Protein AF-A0A9D1NDA5-F1 (afdb_monomer)

pLDDT: mean 78.85, std 15.5, range [40.5, 95.31]

Organism: NCBI:txid2840952

Solvent-accessible surface area (backbone atoms only — not comparable to full-atom values): 7494 Å² total; per-residue (Å²): 134,62,66,68,59,55,52,48,49,51,50,53,51,50,52,51,49,30,60,55,50,49,39,52,45,33,48,54,40,32,55,51,40,53,52,45,44,54,45,43,52,52,46,44,75,71,37,87,81,55,45,66,64,45,50,50,45,42,51,46,43,52,51,46,35,53,55,30,30,60,73,59,70,49,87,71,74,83,82,76,73,88,60,84,76,80,72,79,75,66,57,65,59,53,46,55,57,50,48,54,54,42,50,54,35,47,50,51,34,39,76,53,70,45,92,41,66,70,52,50,55,49,48,50,53,43,48,57,54,56,79,77,108

Foldseek 3Di:
DDPVVVVVVVVVVLLVVLLVLLQVLLVVLLVLLVVLLLLLVVVCVVDVPCNVLSVVLNVLSVVLNVVSCVSNVHPDDPPPPPPNPPDPDDSLVSNVVSLVVSVVSLVVNVVSVDPCPVVVVSSVVSVVSSVVD

Radius of gyration: 18.1 Å; Cα contacts (8 Å, |Δi|>4): 97; chains: 1; bounding box: 49×26×59 Å

Nearest PDB structures (foldseek):
  7uwa-assembly1_o  TM=4.077E-01  e=2.259E+00  Citrus x limon
  9cpc-assembly1_3Q  TM=2.779E-01  e=1.476E+00  Sus scrofa
  4tx5-assembly1_B  TM=3.627E-01  e=6.902E+00  Homo sapiens
  4t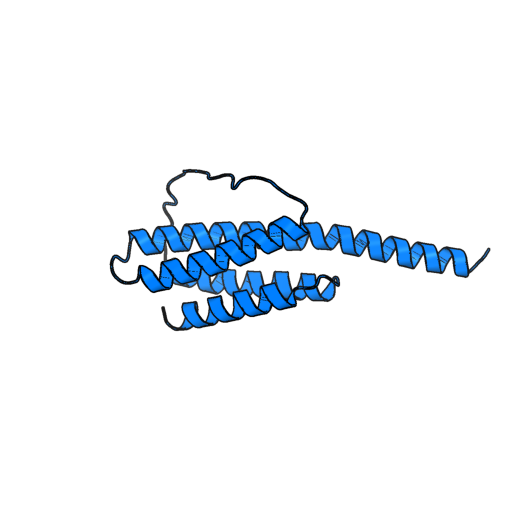x5-assembly1_A  TM=3.349E-01  e=8.096E+00  Homo sapiens

Sequence (133 aa):
MDGDYMERMAREYRATLGAAANSSAARDAAYLVERQIEWIDAARMRQGQATRTLSYLKALKNKTLAALRALIGEQSVPDFKAGGCRVQGNLYRKLVESQIELFVLLDRMGAEGTDVAELLDTETRALGILGVL

Mean predicted aligned error: 9.97 Å

Structure (mmCIF, N/CA/C/O backbone):
data_AF-A0A9D1NDA5-F1
#
_entry.id   AF-A0A9D1NDA5-F1
#
loop_
_atom_site.group_PDB
_atom_site.id
_atom_site.type_symbol
_atom_site.label_atom_id
_atom_site.label_alt_id
_atom_site.label_comp_id
_atom_site.label_asym_id
_atom_site.label_entity_id
_atom_site.label_seq_id
_atom_site.pdbx_PDB_ins_code
_atom_site.Cartn_x
_atom_site.Cartn_y
_atom_site.Cartn_z
_atom_site.occupancy
_atom_site.B_iso_or_equiv
_atom_site.auth_seq_id
_atom_site.auth_comp_id
_atom_site.auth_asym_id
_atom_site.auth_atom_id
_atom_site.pdbx_PDB_model_num
ATOM 1 N N . MET A 1 1 ? -27.449 -2.424 40.027 1.00 52.62 1 MET A N 1
ATOM 2 C CA . MET A 1 1 ? -26.148 -2.494 39.326 1.00 52.62 1 MET A CA 1
ATOM 3 C C . MET A 1 1 ? -26.499 -2.680 37.869 1.00 52.62 1 MET A C 1
ATOM 5 O O . MET A 1 1 ? -26.842 -3.784 37.467 1.00 52.62 1 MET A O 1
ATOM 9 N N . ASP A 1 2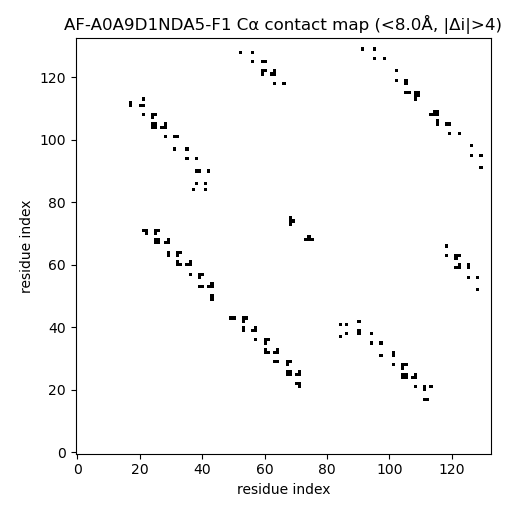 ? -26.592 -1.561 37.162 1.00 55.09 2 ASP A N 1
ATOM 10 C CA . ASP A 1 2 ? -27.331 -1.441 35.908 1.00 55.09 2 ASP A CA 1
ATOM 11 C C . ASP A 1 2 ? -26.568 -2.084 34.750 1.00 55.09 2 ASP A C 1
ATOM 13 O O . ASP A 1 2 ? -25.468 -1.653 34.401 1.00 55.09 2 ASP A O 1
ATOM 17 N N . GLY A 1 3 ? -27.161 -3.121 34.150 1.00 62.81 3 GLY A N 1
ATOM 18 C CA . GLY A 1 3 ? -26.617 -3.801 32.968 1.00 62.81 3 GLY A CA 1
ATOM 19 C C . GLY A 1 3 ? -26.357 -2.846 31.797 1.00 62.81 3 GLY A C 1
ATOM 20 O O . GLY A 1 3 ? -25.386 -3.033 31.067 1.00 62.81 3 GLY A O 1
ATOM 21 N N . ASP A 1 4 ? -27.130 -1.760 31.705 1.00 71.81 4 ASP A N 1
ATOM 22 C CA . ASP A 1 4 ? -26.952 -0.686 30.720 1.00 71.81 4 ASP A CA 1
ATOM 23 C C . ASP A 1 4 ? -25.611 0.046 30.857 1.00 71.81 4 ASP A C 1
ATOM 25 O O . ASP A 1 4 ? -25.006 0.442 29.858 1.00 71.81 4 ASP A O 1
ATOM 29 N N . TYR A 1 5 ? -25.100 0.204 32.081 1.00 73.00 5 TYR A N 1
ATOM 30 C CA . TYR A 1 5 ? -23.818 0.870 32.306 1.00 73.00 5 TYR A CA 1
ATOM 31 C C . TYR A 1 5 ? -22.646 -0.012 31.852 1.00 73.00 5 TYR A C 1
ATOM 33 O O . TYR A 1 5 ? -21.707 0.466 31.215 1.00 73.00 5 TYR A O 1
ATOM 41 N N . MET A 1 6 ? -22.732 -1.320 32.116 1.00 72.81 6 MET A N 1
ATOM 42 C CA . MET A 1 6 ? -21.740 -2.310 31.678 1.00 72.81 6 MET A CA 1
ATOM 43 C C . MET A 1 6 ? -21.736 -2.491 30.156 1.00 72.81 6 MET A C 1
ATOM 45 O O . MET A 1 6 ? -20.665 -2.559 29.555 1.00 72.81 6 MET A 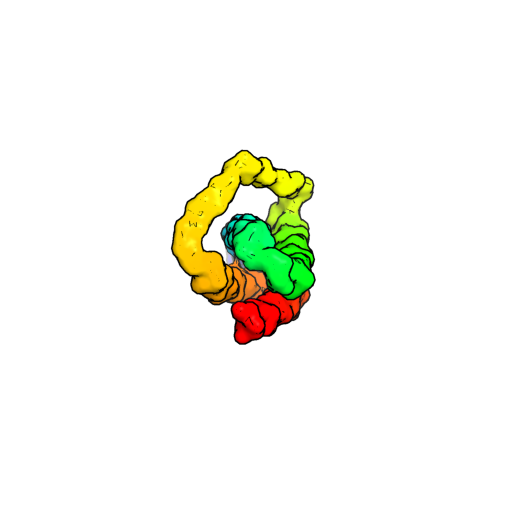O 1
ATOM 49 N N . GLU A 1 7 ? -22.903 -2.517 29.507 1.00 75.44 7 GLU A N 1
ATOM 50 C CA . GLU A 1 7 ? -22.983 -2.595 28.044 1.00 75.44 7 GLU A CA 1
ATOM 51 C C . GLU A 1 7 ? -22.414 -1.359 27.349 1.00 75.44 7 GLU A C 1
ATOM 53 O O . GLU A 1 7 ? -21.738 -1.473 26.320 1.00 75.44 7 GLU A O 1
ATOM 58 N N . ARG A 1 8 ? -22.682 -0.174 27.903 1.00 78.44 8 ARG A N 1
ATOM 59 C CA . ARG A 1 8 ? -22.168 1.083 27.366 1.00 78.44 8 ARG A CA 1
ATOM 60 C C . ARG A 1 8 ? -20.652 1.177 27.527 1.00 78.44 8 ARG A C 1
ATOM 62 O O . ARG A 1 8 ? -19.967 1.452 26.546 1.00 78.44 8 ARG A O 1
ATOM 69 N N . MET A 1 9 ? -20.129 0.830 28.703 1.00 73.81 9 MET A N 1
ATOM 70 C CA . MET A 1 9 ? -18.688 0.702 28.947 1.00 73.81 9 MET A CA 1
ATOM 71 C C . MET A 1 9 ? -18.033 -0.314 28.008 1.00 73.81 9 MET A C 1
ATOM 73 O O . MET A 1 9 ? -16.981 -0.037 27.444 1.00 73.81 9 MET A O 1
ATOM 77 N N . ALA A 1 10 ? -18.656 -1.474 27.779 1.00 72.06 10 ALA A N 1
ATOM 78 C CA . ALA A 1 10 ? -18.125 -2.482 26.865 1.00 72.06 10 ALA A CA 1
ATOM 79 C C . ALA A 1 10 ? -18.104 -1.998 25.405 1.00 72.06 10 ALA A C 1
ATOM 81 O O . ALA A 1 10 ? -17.166 -2.311 24.671 1.00 72.06 10 ALA A O 1
ATOM 82 N N . ARG A 1 11 ? -19.109 -1.225 24.972 1.00 71.81 11 ARG A N 1
ATOM 83 C CA . ARG A 1 11 ? -19.131 -0.591 23.643 1.00 71.81 11 ARG A CA 1
ATOM 84 C C . ARG A 1 11 ? -18.058 0.480 23.502 1.00 71.81 11 ARG A C 1
ATOM 86 O O . ARG A 1 11 ? -17.311 0.445 22.530 1.00 71.81 11 ARG A O 1
ATOM 93 N N . GLU A 1 12 ? -17.961 1.388 24.468 1.00 74.50 12 GLU A N 1
ATOM 94 C CA . GLU A 1 12 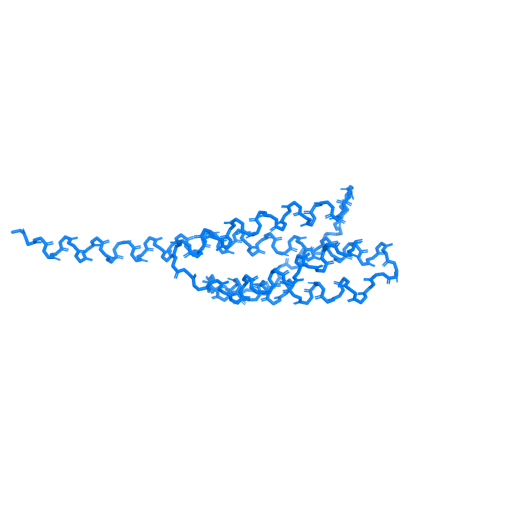? -16.956 2.455 24.474 1.00 74.50 12 GLU A CA 1
ATOM 95 C C . GLU A 1 12 ? -15.541 1.858 24.506 1.00 74.50 12 GLU A C 1
ATOM 97 O O . GLU A 1 12 ? -14.704 2.225 23.683 1.00 74.50 12 GLU A O 1
ATOM 102 N N . TYR A 1 13 ? -15.309 0.839 25.338 1.00 67.31 13 TYR A N 1
ATOM 103 C CA . TYR A 1 13 ? -14.043 0.109 25.423 1.00 67.31 13 TYR A CA 1
ATOM 104 C C . TYR A 1 13 ? -13.686 -0.626 24.124 1.00 67.31 13 TYR A C 1
ATOM 106 O O . TYR A 1 13 ? -12.549 -0.538 23.665 1.00 67.31 13 TYR A O 1
ATOM 114 N N . ARG A 1 14 ? -14.646 -1.299 23.471 1.00 65.12 14 ARG A N 1
ATOM 115 C CA . ARG A 1 14 ? -14.432 -1.915 22.145 1.00 65.12 14 ARG A CA 1
ATOM 116 C C . ARG A 1 14 ? -14.129 -0.875 21.070 1.00 65.12 14 ARG A C 1
ATOM 118 O O . ARG A 1 14 ? -13.265 -1.123 20.239 1.00 65.12 14 ARG A O 1
ATOM 125 N N . ALA A 1 15 ? -14.788 0.281 21.103 1.00 64.81 15 ALA A N 1
ATOM 126 C CA . ALA A 1 15 ? -14.503 1.377 20.181 1.00 64.81 15 ALA A CA 1
ATOM 127 C C . ALA A 1 15 ? -13.098 1.960 20.411 1.00 64.81 15 ALA A C 1
ATOM 129 O O . ALA A 1 15 ? -12.386 2.247 19.450 1.00 64.81 15 ALA A O 1
ATOM 130 N N . THR A 1 16 ? -12.660 2.068 21.672 1.00 62.28 16 THR A N 1
ATOM 131 C CA . THR A 1 16 ? -11.304 2.542 21.997 1.00 62.28 16 THR A CA 1
ATOM 132 C C . THR A 1 16 ? -10.238 1.518 21.612 1.00 62.28 16 THR A C 1
ATOM 134 O O . THR A 1 16 ? -9.205 1.889 21.063 1.00 62.28 16 THR A O 1
ATOM 137 N N . LEU A 1 17 ? -10.491 0.228 21.856 1.00 56.53 17 LEU A N 1
ATOM 138 C CA . LEU A 1 17 ? -9.612 -0.864 21.431 1.00 56.53 17 LEU A CA 1
ATOM 139 C C . LEU A 1 17 ? -9.521 -0.969 19.908 1.00 56.53 17 LEU A C 1
ATOM 141 O O . LEU A 1 17 ? -8.422 -1.152 19.398 1.00 56.53 17 LEU A O 1
ATOM 145 N N . GLY A 1 18 ? -10.639 -0.807 19.194 1.00 55.19 18 GLY A N 1
ATOM 146 C CA . GLY A 1 18 ? -10.662 -0.735 17.733 1.00 55.19 18 GLY A CA 1
ATOM 147 C C . GLY A 1 18 ? -9.806 0.423 17.228 1.00 55.19 18 GLY A C 1
ATOM 148 O O . GLY A 1 18 ? -8.888 0.209 16.450 1.00 55.19 18 GLY A O 1
ATOM 149 N N . ALA A 1 19 ? -9.996 1.632 17.766 1.00 56.59 19 ALA A N 1
ATOM 150 C CA . ALA A 1 19 ? -9.179 2.796 17.414 1.00 56.59 19 ALA A CA 1
ATOM 151 C C . ALA A 1 19 ? -7.679 2.623 17.741 1.00 56.59 19 ALA A C 1
ATOM 153 O O . ALA A 1 19 ? -6.824 3.091 16.989 1.00 56.59 19 ALA A O 1
ATOM 154 N N . ALA A 1 20 ? -7.340 1.932 18.834 1.00 50.75 20 ALA A N 1
ATOM 155 C CA . ALA A 1 20 ? -5.955 1.643 19.202 1.00 50.75 20 ALA A CA 1
ATOM 156 C C . ALA A 1 20 ? -5.309 0.570 18.300 1.00 50.75 20 ALA A C 1
ATOM 158 O O . ALA A 1 20 ? -4.156 0.744 17.893 1.00 50.75 20 ALA A O 1
ATOM 159 N N . ALA A 1 21 ? -6.043 -0.494 17.949 1.00 50.81 21 ALA A N 1
ATOM 160 C CA . ALA A 1 21 ? -5.605 -1.562 17.040 1.00 50.81 21 ALA A CA 1
ATOM 161 C C . ALA A 1 21 ? -5.425 -1.057 15.598 1.00 50.81 21 ALA A C 1
ATOM 163 O O . ALA A 1 21 ? -4.388 -1.318 14.978 1.00 50.81 21 ALA A O 1
ATOM 164 N N . ASN A 1 22 ? -6.337 -0.183 15.154 1.00 60.03 22 ASN A N 1
ATOM 165 C CA . ASN A 1 22 ? -6.267 0.512 13.869 1.00 60.03 22 ASN A CA 1
ATOM 166 C C . ASN A 1 22 ? -4.942 1.277 13.696 1.00 60.03 22 ASN A C 1
ATOM 168 O O . ASN A 1 22 ? -4.445 1.407 12.581 1.00 60.03 22 ASN A O 1
ATOM 172 N N . SER A 1 23 ? -4.319 1.737 14.791 1.00 66.06 23 SER A N 1
ATOM 173 C CA . SER A 1 23 ? -3.031 2.437 14.729 1.00 66.06 23 SER A CA 1
ATOM 174 C C . SER A 1 23 ? -1.830 1.513 14.505 1.00 66.06 23 SER A C 1
ATOM 176 O O . SER A 1 23 ? -0.862 1.945 13.884 1.00 66.06 23 SER A O 1
ATOM 178 N N . SER A 1 24 ? -1.842 0.263 14.990 1.00 79.75 24 SER A N 1
ATOM 179 C CA . SER A 1 24 ? -0.691 -0.637 14.812 1.00 79.75 24 SER A CA 1
ATOM 180 C C . SER A 1 24 ? -0.684 -1.257 13.421 1.00 79.75 24 SER A C 1
ATOM 182 O O . SER A 1 24 ? 0.336 -1.199 12.744 1.00 79.75 24 SER A O 1
ATOM 184 N N . ALA A 1 25 ? -1.831 -1.770 12.960 1.00 84.44 25 ALA A N 1
ATOM 185 C CA . ALA A 1 25 ? -1.937 -2.365 11.629 1.00 84.44 25 ALA A CA 1
ATOM 186 C C . ALA A 1 25 ? -1.685 -1.327 10.522 1.00 84.44 25 ALA A C 1
ATOM 188 O O . ALA A 1 25 ? -0.951 -1.609 9.575 1.00 84.44 25 ALA A O 1
ATOM 189 N N . ALA A 1 26 ? -2.204 -0.101 10.677 1.00 86.06 26 ALA A N 1
ATOM 190 C CA . ALA A 1 26 ? -1.934 0.981 9.733 1.00 86.06 26 ALA A CA 1
ATOM 191 C C . ALA A 1 26 ? -0.455 1.404 9.728 1.00 86.06 26 ALA A C 1
ATOM 193 O O . ALA A 1 26 ? 0.094 1.646 8.654 1.00 86.06 26 ALA A O 1
ATOM 194 N N . ARG A 1 27 ? 0.215 1.461 10.894 1.00 87.31 27 ARG A N 1
ATOM 195 C CA . ARG A 1 27 ? 1.662 1.751 10.981 1.00 87.31 27 ARG A CA 1
ATOM 196 C C . ARG A 1 27 ? 2.506 0.668 10.320 1.00 87.31 27 ARG A C 1
ATOM 198 O O . ARG A 1 27 ? 3.404 0.996 9.547 1.00 87.31 27 ARG A O 1
ATOM 205 N N . ASP A 1 28 ? 2.197 -0.600 10.576 1.00 89.75 28 ASP A N 1
ATOM 206 C CA . ASP A 1 28 ? 2.895 -1.729 9.956 1.00 89.75 28 ASP A CA 1
ATOM 207 C C . ASP A 1 28 ? 2.700 -1.719 8.432 1.00 89.75 28 ASP A C 1
ATOM 209 O O . ASP A 1 28 ? 3.661 -1.884 7.675 1.00 89.75 28 ASP A O 1
ATOM 213 N N . ALA A 1 29 ? 1.479 -1.432 7.967 1.00 91.88 29 ALA A N 1
ATOM 214 C CA . ALA A 1 29 ? 1.179 -1.275 6.547 1.00 91.88 29 ALA A CA 1
ATOM 215 C C . ALA A 1 29 ? 1.943 -0.090 5.935 1.00 91.88 29 ALA A C 1
ATOM 217 O O . ALA A 1 29 ? 2.502 -0.218 4.846 1.00 91.88 29 ALA A O 1
ATOM 218 N N . ALA A 1 30 ? 2.022 1.049 6.633 1.00 91.06 30 ALA A N 1
ATOM 219 C CA . ALA A 1 30 ? 2.751 2.226 6.165 1.00 91.06 30 ALA A CA 1
ATOM 220 C C . ALA A 1 30 ? 4.248 1.922 6.008 1.00 91.06 30 ALA A C 1
ATOM 222 O O . ALA A 1 30 ? 4.822 2.197 4.953 1.00 91.06 30 ALA A O 1
ATOM 223 N N . TYR A 1 31 ? 4.853 1.270 7.003 1.00 91.25 31 TYR A N 1
ATOM 224 C CA . TYR A 1 31 ? 6.248 0.829 6.952 1.00 91.25 31 TYR A CA 1
ATOM 225 C C . TYR A 1 31 ? 6.517 -0.130 5.783 1.00 91.25 31 TYR A C 1
ATOM 227 O O . TYR A 1 31 ? 7.531 -0.035 5.084 1.00 91.25 31 TYR A O 1
ATOM 235 N N . LEU A 1 32 ? 5.596 -1.063 5.540 1.00 93.38 32 LEU A N 1
ATOM 236 C CA . LEU A 1 32 ? 5.708 -2.010 4.438 1.00 93.38 32 LEU A CA 1
ATOM 237 C C . LEU A 1 32 ? 5.640 -1.305 3.076 1.00 93.38 32 LEU A C 1
ATOM 239 O O . LEU A 1 32 ? 6.439 -1.601 2.186 1.00 93.38 32 LEU A O 1
ATOM 243 N N . VAL A 1 33 ? 4.739 -0.332 2.923 1.00 94.06 33 VAL A N 1
ATOM 244 C CA . VAL A 1 33 ? 4.611 0.475 1.700 1.00 94.06 33 VAL A CA 1
ATOM 245 C C . VAL A 1 33 ? 5.855 1.339 1.465 1.00 94.06 33 VAL A C 1
ATOM 247 O O . VAL A 1 33 ? 6.318 1.437 0.327 1.00 94.06 33 VAL A O 1
ATOM 250 N N . GLU A 1 34 ? 6.456 1.909 2.511 1.00 92.19 34 GLU A N 1
ATOM 251 C CA . GLU A 1 34 ? 7.737 2.626 2.409 1.00 92.19 34 GLU A CA 1
ATOM 252 C C . GLU A 1 34 ? 8.844 1.727 1.847 1.00 92.19 34 GLU A C 1
ATOM 254 O O . GLU A 1 34 ? 9.517 2.095 0.881 1.00 92.19 34 GLU A O 1
ATOM 259 N N . ARG A 1 35 ? 8.971 0.499 2.364 1.00 91.38 35 ARG A N 1
ATOM 260 C CA . ARG A 1 35 ? 9.925 -0.487 1.831 1.00 91.38 35 ARG A CA 1
ATOM 261 C C . ARG A 1 35 ? 9.658 -0.839 0.372 1.00 91.38 35 ARG A C 1
ATOM 263 O O . ARG A 1 35 ? 10.596 -0.957 -0.418 1.00 91.38 35 ARG A O 1
ATOM 270 N N . GLN A 1 36 ? 8.393 -0.999 -0.010 1.00 92.75 36 GLN A N 1
ATOM 271 C CA . GLN A 1 36 ? 8.032 -1.252 -1.405 1.00 92.75 36 GLN A CA 1
ATOM 272 C C . GLN A 1 36 ? 8.460 -0.089 -2.311 1.00 92.75 36 GLN A C 1
ATOM 274 O O . GLN A 1 36 ? 8.986 -0.333 -3.397 1.00 92.75 36 GLN A O 1
ATOM 279 N N . ILE A 1 37 ? 8.305 1.163 -1.866 1.00 93.25 37 ILE A N 1
ATOM 280 C CA . ILE A 1 37 ? 8.769 2.350 -2.603 1.00 93.25 37 ILE A CA 1
ATOM 281 C C . ILE A 1 37 ? 10.289 2.313 -2.801 1.00 93.25 37 ILE A C 1
ATOM 283 O O . ILE A 1 37 ? 10.758 2.529 -3.922 1.00 93.25 37 ILE A O 1
ATOM 287 N N . GLU A 1 38 ? 11.056 1.977 -1.762 1.00 89.69 38 GLU A N 1
ATOM 288 C CA . GLU A 1 38 ? 12.515 1.832 -1.860 1.00 89.69 38 GLU A CA 1
ATOM 289 C C . GLU A 1 38 ? 12.921 0.754 -2.876 1.00 89.69 38 GLU A C 1
ATOM 291 O O . GLU A 1 38 ? 13.841 0.951 -3.675 1.00 89.69 38 GLU A O 1
ATOM 296 N N . TRP A 1 39 ? 12.223 -0.386 -2.894 1.00 89.50 39 TRP A N 1
ATOM 297 C CA . TRP A 1 39 ? 12.484 -1.454 -3.862 1.00 89.50 39 TRP A CA 1
ATOM 298 C C . TRP A 1 39 ? 12.114 -1.058 -5.286 1.00 89.50 39 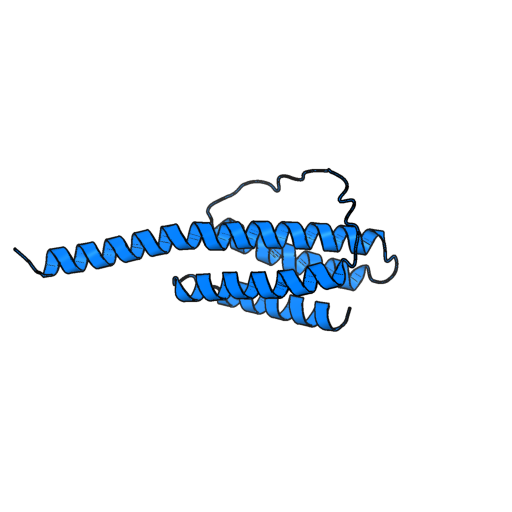TRP A C 1
ATOM 300 O O . TRP A 1 39 ? 12.845 -1.408 -6.215 1.00 89.50 39 TRP A O 1
ATOM 310 N N . ILE A 1 40 ? 11.029 -0.303 -5.470 1.00 90.00 40 ILE A N 1
ATOM 311 C CA . ILE A 1 40 ? 10.648 0.245 -6.775 1.00 90.00 40 ILE A CA 1
ATOM 312 C C . ILE A 1 40 ? 11.714 1.226 -7.264 1.00 90.00 40 ILE A C 1
ATOM 314 O O . ILE A 1 40 ? 12.128 1.144 -8.419 1.00 90.00 40 ILE A O 1
ATOM 318 N N . ASP A 1 41 ? 12.213 2.119 -6.409 1.00 88.44 41 ASP A N 1
ATOM 319 C CA . ASP A 1 41 ? 13.296 3.032 -6.781 1.00 88.44 41 ASP A CA 1
ATOM 320 C C . ASP A 1 41 ? 14.589 2.281 -7.121 1.00 88.44 41 ASP A C 1
ATOM 322 O O . ASP A 1 41 ? 15.215 2.569 -8.145 1.00 88.44 41 ASP A O 1
ATOM 326 N N . ALA A 1 42 ? 14.949 1.256 -6.344 1.00 86.50 42 ALA A N 1
ATOM 327 C CA . ALA A 1 42 ? 16.086 0.393 -6.655 1.00 86.50 42 ALA A CA 1
ATOM 328 C C . ALA A 1 42 ? 15.902 -0.352 -7.992 1.00 86.50 42 ALA A C 1
ATOM 330 O O . ALA A 1 42 ? 16.857 -0.484 -8.763 1.00 86.50 42 ALA A O 1
ATOM 331 N N . ALA A 1 43 ? 14.687 -0.815 -8.301 1.00 84.94 43 ALA A N 1
ATOM 332 C CA . ALA A 1 43 ? 14.367 -1.465 -9.571 1.00 84.94 43 ALA A CA 1
ATOM 333 C C . ALA A 1 43 ? 14.464 -0.481 -10.746 1.00 84.94 43 ALA A C 1
ATOM 335 O O . ALA A 1 43 ? 15.051 -0.821 -11.772 1.00 84.94 43 ALA A O 1
ATOM 336 N N . ARG A 1 44 ? 13.982 0.759 -10.574 1.00 84.69 44 ARG A N 1
ATOM 337 C CA . ARG A 1 44 ? 14.071 1.837 -11.579 1.00 84.69 44 ARG A CA 1
ATOM 338 C C . ARG A 1 44 ? 15.513 2.185 -11.925 1.00 84.69 44 ARG A C 1
ATOM 340 O O . ARG A 1 44 ? 15.813 2.393 -13.094 1.00 84.69 44 ARG A O 1
ATOM 347 N N . MET A 1 45 ? 16.404 2.221 -10.933 1.00 81.75 45 MET A N 1
ATOM 348 C CA . MET A 1 45 ? 17.831 2.463 -11.175 1.00 81.75 45 MET A CA 1
ATOM 349 C C . MET A 1 45 ? 18.504 1.311 -11.939 1.00 81.75 45 MET A C 1
ATOM 351 O O . MET A 1 45 ? 19.459 1.548 -12.672 1.00 81.75 45 MET A O 1
ATOM 355 N N . ARG A 1 46 ? 18.024 0.067 -11.778 1.00 80.88 46 ARG A N 1
ATOM 356 C CA . ARG A 1 46 ? 18.597 -1.130 -12.427 1.00 80.88 46 ARG A CA 1
ATOM 357 C C . ARG A 1 46 ? 18.052 -1.388 -13.831 1.00 80.88 46 ARG A C 1
ATOM 359 O O . ARG A 1 46 ? 18.799 -1.839 -14.692 1.00 80.88 46 ARG A O 1
ATOM 366 N N . GLN A 1 47 ? 16.763 -1.148 -14.060 1.00 70.06 47 GLN A N 1
ATOM 367 C CA . GLN A 1 47 ? 16.090 -1.419 -15.329 1.00 70.06 47 GLN A CA 1
ATOM 368 C C . GLN A 1 47 ? 15.784 -0.108 -16.060 1.00 70.06 47 GLN A C 1
ATOM 370 O O . GLN A 1 47 ? 14.731 0.497 -15.872 1.00 70.06 47 GLN A O 1
ATOM 375 N N . GLY A 1 48 ? 16.691 0.317 -16.944 1.00 58.75 48 GLY A N 1
ATOM 376 C CA . GLY A 1 48 ? 16.559 1.566 -17.706 1.00 58.75 48 GLY A CA 1
ATOM 377 C C . GLY A 1 48 ? 15.324 1.676 -18.622 1.00 58.75 48 GLY A C 1
ATOM 378 O O . GLY A 1 48 ? 15.031 2.775 -19.081 1.00 58.75 48 GLY A O 1
ATOM 379 N N . GLN A 1 49 ? 14.580 0.587 -18.881 1.00 57.31 49 GLN A N 1
ATOM 380 C CA . GLN A 1 49 ? 13.440 0.569 -19.818 1.00 57.31 49 GLN A CA 1
ATOM 381 C C . GLN A 1 49 ? 12.042 0.416 -19.179 1.00 57.31 49 GLN A C 1
ATOM 383 O O . GLN A 1 49 ? 11.059 0.800 -19.805 1.00 57.31 49 GLN A O 1
ATOM 388 N N . ALA A 1 50 ? 11.913 -0.032 -17.923 1.00 63.44 50 ALA A N 1
ATOM 389 C CA . ALA A 1 50 ? 10.611 -0.179 -17.241 1.00 63.44 50 ALA A CA 1
ATOM 390 C C . ALA A 1 50 ? 10.191 1.081 -16.450 1.00 63.44 50 ALA A C 1
ATOM 392 O O . ALA A 1 50 ? 9.388 1.031 -15.514 1.00 63.44 50 ALA A O 1
ATOM 393 N N . THR A 1 51 ? 10.749 2.241 -16.800 1.00 74.06 51 THR A N 1
ATOM 394 C CA . THR A 1 51 ? 10.681 3.456 -15.977 1.00 74.06 51 THR A CA 1
ATOM 395 C C . THR A 1 51 ? 9.266 3.996 -15.823 1.00 74.06 51 THR A C 1
ATOM 397 O O . THR A 1 51 ? 8.929 4.449 -14.731 1.00 74.06 51 THR A O 1
ATOM 400 N N . ARG A 1 52 ? 8.416 3.932 -16.856 1.00 85.94 52 ARG A N 1
ATOM 401 C CA . ARG A 1 52 ? 7.045 4.468 -16.789 1.00 85.94 52 ARG A CA 1
ATOM 402 C C . ARG A 1 52 ? 6.140 3.607 -15.910 1.00 85.94 52 ARG A C 1
ATOM 404 O O . ARG A 1 52 ? 5.478 4.153 -15.032 1.00 85.94 52 ARG A O 1
ATOM 411 N N . THR A 1 53 ? 6.166 2.288 -16.095 1.00 89.00 53 THR A N 1
ATOM 412 C CA . THR A 1 53 ? 5.386 1.333 -15.292 1.00 89.00 53 THR A CA 1
ATOM 413 C C . THR A 1 53 ? 5.798 1.382 -13.826 1.00 89.00 53 THR A C 1
ATOM 415 O O . THR A 1 53 ? 4.948 1.538 -12.954 1.00 89.00 53 THR A O 1
ATOM 418 N N . LEU A 1 54 ? 7.104 1.373 -13.545 1.00 89.06 54 LEU A N 1
ATOM 419 C CA . LEU A 1 54 ? 7.612 1.498 -12.179 1.00 89.06 54 LEU A CA 1
ATOM 420 C C . LEU A 1 54 ? 7.334 2.885 -11.571 1.00 89.06 54 LEU A C 1
ATOM 422 O O . LEU A 1 54 ? 7.070 2.984 -10.377 1.00 89.06 54 LEU A O 1
ATOM 426 N N . SER A 1 55 ? 7.346 3.962 -12.367 1.00 89.69 55 SER A N 1
ATOM 427 C CA . SER A 1 55 ? 6.944 5.297 -11.885 1.00 89.69 55 SER A CA 1
ATOM 428 C C . SER A 1 55 ? 5.460 5.347 -11.525 1.00 89.69 55 SER A C 1
ATOM 430 O O . SER A 1 55 ? 5.101 5.942 -10.513 1.00 89.69 55 SER A O 1
ATOM 432 N N . TYR A 1 56 ? 4.605 4.707 -12.325 1.00 91.81 56 TYR A N 1
ATOM 433 C CA . TYR A 1 56 ? 3.179 4.623 -12.031 1.00 91.81 56 TYR A CA 1
ATOM 434 C C . TYR A 1 56 ? 2.913 3.772 -10.786 1.00 91.81 56 TYR A C 1
ATOM 436 O O . TYR A 1 56 ? 2.191 4.212 -9.895 1.00 91.81 56 TYR A O 1
ATOM 444 N N . LEU A 1 57 ? 3.579 2.619 -10.660 1.00 93.06 57 LEU A N 1
ATOM 445 C CA . LEU A 1 57 ? 3.517 1.791 -9.456 1.00 93.06 57 LEU A CA 1
ATOM 446 C C . LEU A 1 57 ? 3.948 2.585 -8.214 1.00 93.06 57 LEU A C 1
ATOM 448 O O . LEU A 1 57 ? 3.242 2.582 -7.212 1.00 93.06 57 LEU A O 1
ATOM 452 N N . LYS A 1 58 ? 5.050 3.343 -8.296 1.00 93.44 58 LYS A N 1
ATOM 453 C CA . LYS A 1 58 ? 5.487 4.231 -7.209 1.00 93.44 58 LYS A CA 1
ATOM 454 C C . LYS A 1 58 ? 4.429 5.279 -6.851 1.00 93.44 58 LYS A C 1
ATOM 456 O O . LYS A 1 58 ? 4.223 5.550 -5.672 1.00 93.44 58 LYS A O 1
ATOM 461 N N . ALA A 1 59 ? 3.758 5.869 -7.840 1.00 93.38 59 ALA A N 1
ATOM 462 C CA . ALA A 1 59 ? 2.697 6.844 -7.592 1.00 93.38 59 ALA A CA 1
ATOM 463 C C . ALA A 1 59 ? 1.512 6.225 -6.833 1.00 93.38 59 ALA A C 1
ATOM 465 O O . ALA A 1 59 ? 1.006 6.848 -5.901 1.00 93.38 59 ALA A O 1
ATOM 466 N N . LEU A 1 60 ? 1.122 4.989 -7.171 1.00 95.19 60 LEU A N 1
ATOM 467 C CA . LEU A 1 60 ? 0.105 4.250 -6.416 1.00 95.19 60 LEU A CA 1
ATOM 468 C C . LEU A 1 60 ? 0.558 3.995 -4.975 1.00 95.19 60 LEU A C 1
ATOM 470 O O . LEU A 1 60 ? -0.181 4.314 -4.052 1.00 95.19 60 LEU A O 1
ATOM 474 N N . LYS A 1 61 ? 1.800 3.533 -4.770 1.00 95.31 61 LYS A N 1
ATOM 475 C CA . LYS A 1 61 ? 2.347 3.310 -3.420 1.00 95.31 61 LYS A CA 1
ATOM 476 C C . LYS A 1 61 ? 2.407 4.580 -2.580 1.00 95.31 61 LYS A C 1
ATOM 478 O O . LYS A 1 61 ? 2.055 4.551 -1.407 1.00 95.31 61 LYS A O 1
ATOM 483 N N . ASN A 1 62 ? 2.768 5.714 -3.174 1.00 93.69 62 ASN A N 1
ATOM 484 C CA . ASN A 1 62 ? 2.720 7.002 -2.483 1.00 93.69 62 ASN A CA 1
ATOM 485 C C . ASN A 1 62 ? 1.291 7.393 -2.079 1.00 93.69 62 ASN A C 1
ATOM 487 O O . ASN A 1 62 ? 1.102 7.945 -0.997 1.00 93.69 62 ASN A O 1
ATOM 491 N N . LYS A 1 63 ? 0.289 7.105 -2.923 1.00 93.06 63 LYS A N 1
ATOM 492 C CA . LYS A 1 63 ? -1.121 7.350 -2.593 1.00 93.06 63 LYS A CA 1
ATOM 493 C C . LYS A 1 63 ? -1.560 6.490 -1.403 1.00 93.06 63 LYS A C 1
ATOM 495 O O . LYS A 1 63 ? -2.130 7.026 -0.457 1.00 93.06 63 LYS A O 1
ATOM 500 N N . THR A 1 64 ? -1.232 5.198 -1.420 1.00 93.06 64 THR A N 1
ATOM 501 C CA . THR A 1 64 ? -1.485 4.279 -0.300 1.00 93.06 64 THR A CA 1
ATOM 502 C C . THR A 1 64 ? -0.812 4.768 0.980 1.00 93.06 64 THR A C 1
ATOM 504 O O . THR A 1 64 ? -1.462 4.866 2.015 1.00 93.06 64 THR A O 1
ATOM 507 N N . LEU A 1 65 ? 0.467 5.152 0.912 1.00 92.75 65 LEU A N 1
ATOM 508 C CA . LEU A 1 65 ? 1.212 5.653 2.068 1.00 92.75 65 LEU A CA 1
ATOM 509 C C . LEU A 1 65 ? 0.585 6.921 2.657 1.00 92.75 65 LEU A C 1
ATOM 511 O O . LEU A 1 65 ? 0.470 7.042 3.873 1.00 92.75 65 LEU A O 1
ATOM 515 N N . ALA A 1 66 ? 0.161 7.859 1.806 1.00 89.06 66 ALA A N 1
ATOM 516 C CA . ALA A 1 66 ? -0.498 9.083 2.251 1.00 89.06 66 ALA A CA 1
ATOM 517 C C . ALA A 1 66 ? -1.815 8.785 2.987 1.00 89.06 66 ALA A C 1
ATOM 519 O O . ALA A 1 66 ? -2.063 9.355 4.049 1.00 89.06 66 ALA A O 1
ATOM 520 N N . ALA A 1 67 ? -2.621 7.861 2.461 1.00 89.31 67 ALA A N 1
ATOM 521 C CA . ALA A 1 67 ? -3.860 7.431 3.100 1.00 89.31 67 ALA A CA 1
ATOM 522 C C . ALA A 1 67 ? -3.602 6.715 4.441 1.00 89.31 67 ALA A C 1
ATOM 524 O O . ALA A 1 67 ? -4.244 7.038 5.438 1.00 89.31 67 ALA A O 1
ATOM 525 N N . LEU A 1 68 ? -2.610 5.821 4.510 1.00 89.38 68 LEU A N 1
ATOM 526 C CA . LEU A 1 68 ? -2.231 5.146 5.757 1.00 89.38 68 LEU A CA 1
ATOM 527 C C . LEU A 1 68 ? -1.731 6.132 6.823 1.00 89.38 68 LEU A C 1
ATOM 529 O O . LEU A 1 68 ? -2.147 6.057 7.975 1.00 89.38 68 LEU A O 1
ATOM 533 N N . ARG A 1 69 ? -0.896 7.108 6.452 1.00 86.69 69 ARG A N 1
ATOM 534 C CA . ARG A 1 69 ? -0.424 8.149 7.384 1.00 86.69 69 ARG A CA 1
ATOM 535 C C . ARG A 1 69 ? -1.555 9.029 7.908 1.00 86.69 69 ARG A C 1
ATOM 537 O O . ARG A 1 69 ? -1.563 9.360 9.093 1.00 86.69 69 ARG A O 1
ATOM 544 N N . ALA A 1 70 ? -2.533 9.353 7.059 1.00 84.06 70 ALA A N 1
ATOM 545 C CA . ALA A 1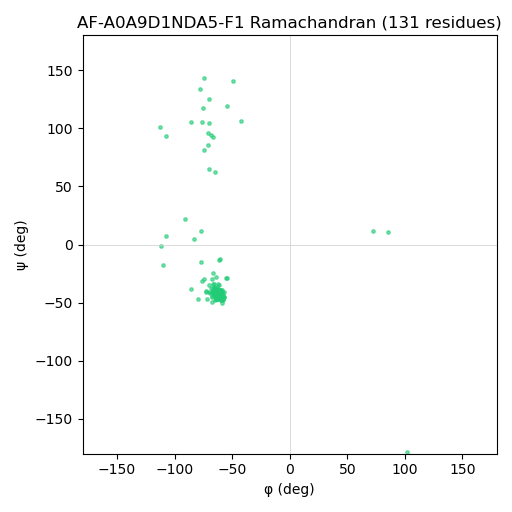 70 ? -3.730 10.073 7.483 1.00 84.06 70 ALA A CA 1
ATOM 546 C C . ALA A 1 70 ? -4.524 9.289 8.543 1.00 84.06 70 ALA A C 1
ATOM 548 O O . ALA A 1 70 ? -4.965 9.885 9.524 1.00 84.06 70 ALA A O 1
ATOM 549 N N . LEU A 1 71 ? -4.636 7.962 8.399 1.00 83.12 71 LEU A N 1
ATOM 550 C CA . LEU A 1 71 ? -5.289 7.090 9.387 1.00 83.12 71 LEU A CA 1
ATOM 551 C C . LEU A 1 71 ? -4.544 7.039 10.730 1.00 83.12 71 LEU A C 1
ATOM 553 O O . LEU A 1 71 ? -5.174 6.953 11.780 1.00 83.12 71 LEU A O 1
ATOM 557 N N . ILE A 1 72 ? -3.212 7.120 10.715 1.00 82.81 72 ILE A N 1
ATOM 558 C CA . ILE A 1 72 ? -2.378 7.094 11.930 1.00 82.81 72 ILE A CA 1
ATOM 559 C C . ILE A 1 72 ? -2.397 8.455 12.659 1.00 82.81 72 ILE A C 1
ATOM 561 O O . ILE A 1 72 ? -2.000 8.548 13.820 1.00 82.81 72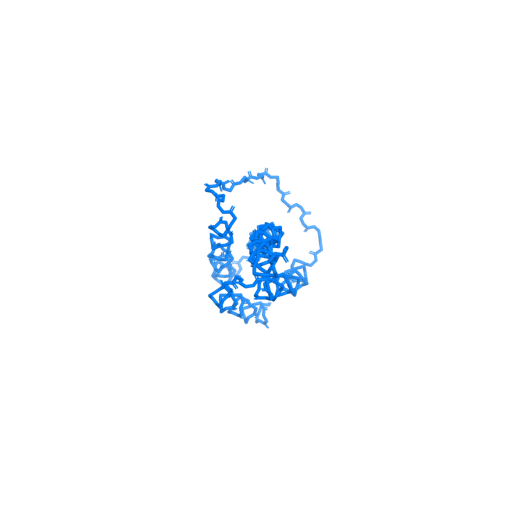 ILE A O 1
ATOM 565 N N . GLY A 1 73 ? -2.856 9.525 11.999 1.00 73.69 73 GLY A N 1
ATOM 566 C CA . GLY A 1 73 ? -2.756 10.894 12.514 1.00 73.69 73 GLY A CA 1
ATOM 567 C C . GLY A 1 73 ? -1.326 11.449 12.483 1.00 73.69 73 GLY A C 1
ATOM 568 O O . GLY A 1 73 ? -1.051 12.498 13.065 1.00 73.69 73 GLY A O 1
ATOM 569 N N . GLU A 1 74 ? -0.406 10.770 11.795 1.00 67.38 74 GLU A N 1
ATOM 570 C CA . GLU A 1 74 ? 0.963 11.232 11.595 1.00 67.38 74 GLU A CA 1
ATOM 571 C C . GLU A 1 74 ? 1.015 12.156 10.370 1.00 67.38 74 GLU A C 1
ATOM 573 O O . GLU A 1 74 ? 1.004 11.713 9.225 1.00 67.38 74 GLU A O 1
ATOM 578 N N . GLN A 1 75 ? 1.146 13.466 10.605 1.00 54.56 75 GLN A N 1
ATOM 579 C CA . GLN A 1 75 ? 1.527 14.439 9.563 1.00 54.56 75 GLN A CA 1
ATOM 580 C C . GLN A 1 75 ? 3.037 14.403 9.240 1.00 54.56 75 GLN A C 1
ATOM 582 O O . GLN A 1 75 ? 3.568 15.300 8.586 1.00 54.56 75 GLN A O 1
ATOM 587 N N . SER A 1 76 ? 3.755 13.384 9.718 1.00 46.81 76 SER A N 1
ATOM 588 C CA . SER A 1 76 ? 5.212 13.324 9.676 1.00 46.81 76 SER A CA 1
ATOM 589 C C . SER A 1 76 ? 5.745 13.125 8.253 1.00 46.81 76 SER A C 1
ATOM 591 O O . SER A 1 76 ? 5.379 12.193 7.527 1.00 46.81 76 SER A O 1
ATOM 593 N N . VAL A 1 77 ? 6.632 14.045 7.875 1.00 46.53 77 VAL A N 1
ATOM 594 C CA . VAL A 1 77 ? 7.461 14.066 6.666 1.00 46.53 77 VAL A CA 1
ATOM 595 C C . VAL A 1 77 ? 8.162 12.711 6.485 1.00 46.53 77 VAL A C 1
ATOM 597 O O . VAL A 1 77 ? 8.581 12.121 7.479 1.00 46.53 77 VAL A O 1
ATOM 600 N N . PRO A 1 78 ? 8.293 12.181 5.249 1.00 49.06 78 PRO A N 1
ATOM 601 C CA . PRO A 1 78 ? 9.018 10.937 5.020 1.00 49.06 78 PRO A CA 1
ATOM 602 C C . PRO A 1 78 ? 10.428 11.038 5.597 1.00 49.06 78 PRO A C 1
ATOM 604 O O . PRO A 1 78 ? 11.205 11.892 5.167 1.00 49.06 78 PRO A O 1
ATOM 607 N N . ASP A 1 79 ? 10.749 10.165 6.548 1.00 45.88 79 ASP A N 1
ATOM 608 C CA . ASP A 1 79 ? 12.095 10.048 7.089 1.00 45.88 79 ASP A CA 1
ATOM 609 C C . ASP A 1 79 ? 12.937 9.331 6.029 1.00 45.88 79 ASP A C 1
ATOM 611 O O . ASP A 1 79 ? 13.071 8.107 5.993 1.00 45.88 79 ASP A O 1
ATOM 615 N N . PHE A 1 80 ? 13.392 10.107 5.046 1.00 42.12 80 PHE A N 1
ATOM 616 C CA . PHE A 1 80 ? 14.181 9.615 3.932 1.00 42.12 80 PHE A CA 1
ATOM 617 C C . PHE A 1 80 ? 15.556 9.247 4.486 1.00 42.12 80 PHE A C 1
ATOM 619 O O . PHE A 1 80 ? 16.496 10.044 4.462 1.00 42.12 80 PHE A O 1
ATOM 626 N N . LYS A 1 81 ? 15.699 8.021 5.000 1.00 45.16 81 LYS A N 1
ATOM 627 C CA . LYS A 1 81 ? 17.022 7.445 5.213 1.00 45.16 81 LYS A CA 1
ATOM 628 C C . LYS A 1 81 ? 17.628 7.243 3.834 1.00 45.16 81 LYS A C 1
ATOM 630 O O . LYS A 1 81 ? 17.443 6.217 3.190 1.00 45.16 81 LYS A O 1
ATOM 635 N N . ALA A 1 82 ? 18.366 8.256 3.383 1.00 40.50 82 ALA A N 1
ATOM 636 C CA . ALA A 1 82 ? 19.278 8.202 2.252 1.00 40.50 82 ALA A CA 1
ATOM 637 C C . ALA A 1 82 ? 20.439 7.242 2.575 1.00 40.50 82 ALA A C 1
ATOM 639 O O . ALA A 1 82 ? 21.598 7.624 2.681 1.00 40.50 82 ALA A O 1
ATOM 640 N N . GLY A 1 83 ? 20.118 5.972 2.794 1.00 41.81 83 GLY A N 1
ATOM 641 C CA . GLY A 1 83 ? 21.054 4.876 2.925 1.00 41.81 83 GLY A CA 1
ATOM 642 C C . GLY A 1 83 ? 20.831 3.995 1.718 1.00 41.81 83 GLY A C 1
ATOM 643 O O . GLY A 1 83 ? 19.850 3.262 1.679 1.00 41.81 83 GLY A O 1
ATOM 644 N N . GLY A 1 84 ? 21.704 4.121 0.715 1.00 45.41 84 GLY A N 1
ATOM 645 C CA . GLY A 1 84 ? 21.621 3.385 -0.542 1.00 45.41 84 GLY A CA 1
ATOM 646 C C . GLY A 1 84 ? 21.255 1.930 -0.293 1.00 45.41 84 GLY A C 1
ATOM 647 O O . GLY A 1 84 ? 22.072 1.151 0.205 1.00 45.41 84 GLY A O 1
ATOM 648 N N . CYS A 1 85 ? 20.008 1.581 -0.609 1.00 49.12 85 CYS A N 1
ATOM 649 C CA . CYS A 1 85 ? 19.495 0.257 -0.355 1.00 49.12 85 CYS A CA 1
ATOM 650 C C . CYS A 1 85 ? 20.233 -0.691 -1.303 1.00 49.12 85 CYS A C 1
ATOM 652 O O . CYS A 1 85 ? 19.869 -0.867 -2.468 1.00 49.12 85 CYS A O 1
ATOM 654 N N . ARG A 1 86 ? 21.324 -1.296 -0.818 1.00 52.06 86 ARG A N 1
ATOM 655 C CA . ARG A 1 86 ? 21.992 -2.426 -1.466 1.00 52.06 86 ARG A CA 1
ATOM 656 C C . ARG A 1 86 ? 21.072 -3.634 -1.327 1.00 52.06 86 ARG A C 1
ATOM 658 O O . ARG A 1 86 ? 21.383 -4.589 -0.626 1.00 52.06 86 ARG A O 1
ATOM 665 N N . VAL A 1 87 ? 19.898 -3.583 -1.957 1.00 56.19 87 VAL A N 1
ATOM 666 C CA . VAL A 1 87 ? 18.966 -4.704 -1.940 1.00 56.19 87 VAL A CA 1
ATOM 667 C C . VAL A 1 87 ? 19.577 -5.803 -2.798 1.00 56.19 87 VAL A C 1
ATOM 669 O O . VAL A 1 87 ? 19.492 -5.786 -4.027 1.00 56.19 87 VAL A O 1
ATOM 672 N N . GLN A 1 88 ? 20.259 -6.743 -2.160 1.00 59.72 88 GLN A N 1
ATOM 673 C CA . GLN A 1 88 ? 20.670 -7.979 -2.808 1.00 59.72 88 GLN A CA 1
ATOM 674 C C . GLN A 1 88 ? 19.440 -8.891 -2.970 1.00 59.72 88 GLN A C 1
ATOM 676 O O . GLN A 1 88 ? 18.542 -8.906 -2.117 1.00 59.72 88 GLN A O 1
ATOM 681 N N . GLY A 1 89 ? 19.379 -9.612 -4.092 1.00 70.81 89 GLY A N 1
ATOM 682 C CA . GLY A 1 89 ? 18.289 -10.530 -4.437 1.00 70.81 89 GLY A CA 1
ATOM 683 C C . GLY A 1 89 ? 17.271 -9.989 -5.449 1.00 70.81 89 GLY A C 1
ATOM 684 O O . GLY A 1 89 ? 17.400 -8.880 -5.974 1.00 70.81 89 GLY A O 1
ATOM 685 N N . ASN A 1 90 ? 16.259 -10.812 -5.734 1.00 81.00 90 ASN A N 1
ATOM 686 C CA . ASN A 1 90 ? 15.194 -10.509 -6.687 1.00 81.00 90 ASN A CA 1
ATOM 687 C C . ASN A 1 90 ? 14.193 -9.509 -6.072 1.00 81.00 90 ASN A C 1
ATOM 689 O O . ASN A 1 90 ? 13.394 -9.869 -5.209 1.00 81.00 90 ASN A O 1
ATOM 693 N N . LEU A 1 91 ? 14.266 -8.249 -6.515 1.00 83.88 91 LEU A N 1
ATOM 694 C CA . LEU A 1 91 ? 13.406 -7.147 -6.062 1.00 83.88 91 LEU A CA 1
ATOM 695 C C . LEU A 1 91 ? 11.926 -7.408 -6.324 1.00 83.88 91 LEU A C 1
ATOM 697 O O . LEU A 1 91 ? 11.089 -7.092 -5.486 1.00 83.88 91 LEU A O 1
ATOM 701 N N . TYR A 1 92 ? 11.620 -8.005 -7.472 1.00 84.62 92 TYR A N 1
ATOM 702 C CA . TYR A 1 92 ? 10.254 -8.294 -7.870 1.00 84.62 92 TYR A CA 1
ATOM 703 C C . TYR A 1 92 ? 9.617 -9.333 -6.947 1.00 84.62 92 TYR A C 1
ATOM 705 O O . TYR A 1 92 ? 8.516 -9.129 -6.449 1.00 84.62 92 TYR A O 1
ATOM 713 N N . ARG A 1 93 ? 10.360 -10.395 -6.611 1.00 85.75 93 ARG A N 1
ATOM 714 C CA . ARG A 1 93 ? 9.902 -11.393 -5.636 1.00 85.75 93 ARG A CA 1
ATOM 715 C C . ARG A 1 93 ? 9.577 -10.758 -4.279 1.00 85.75 93 ARG A C 1
ATOM 717 O O . ARG A 1 93 ? 8.516 -11.033 -3.734 1.00 85.75 93 ARG A O 1
ATOM 724 N N . LYS A 1 94 ? 10.446 -9.875 -3.772 1.00 88.44 94 LYS A N 1
ATOM 725 C CA . LYS A 1 94 ? 10.204 -9.151 -2.509 1.00 88.44 94 LYS A CA 1
ATOM 726 C C . LYS A 1 94 ? 8.964 -8.256 -2.588 1.00 88.44 94 LYS A C 1
ATOM 728 O O . LYS A 1 94 ? 8.178 -8.224 -1.647 1.00 88.44 94 LYS A O 1
ATOM 733 N N . LEU A 1 95 ? 8.769 -7.564 -3.714 1.00 89.00 95 LEU A N 1
ATOM 734 C CA . LEU A 1 95 ? 7.570 -6.760 -3.960 1.00 89.00 95 LEU A CA 1
ATOM 735 C C . LEU A 1 95 ? 6.304 -7.621 -3.919 1.00 89.00 95 LEU A C 1
ATOM 737 O O . LEU A 1 95 ? 5.378 -7.263 -3.204 1.00 89.00 95 LEU A O 1
ATOM 741 N N . VAL A 1 96 ? 6.282 -8.770 -4.598 1.00 89.56 96 VAL A N 1
ATOM 742 C CA . VAL A 1 96 ? 5.125 -9.682 -4.592 1.00 89.56 96 VAL A CA 1
ATOM 743 C C . VAL A 1 96 ? 4.860 -10.262 -3.199 1.00 89.56 96 VAL A C 1
ATOM 745 O O . VAL A 1 96 ? 3.723 -10.225 -2.741 1.00 89.56 96 VAL A O 1
ATOM 748 N N . GLU A 1 97 ? 5.888 -10.750 -2.498 1.00 89.94 97 GLU A N 1
ATOM 749 C CA . GLU A 1 97 ? 5.739 -11.303 -1.139 1.00 89.94 97 GLU A CA 1
ATOM 750 C C . GLU A 1 97 ? 5.177 -10.244 -0.173 1.00 89.94 97 GLU A C 1
ATOM 752 O O . GLU A 1 97 ? 4.164 -10.477 0.485 1.00 89.94 97 GLU A O 1
ATOM 757 N N . SER A 1 98 ? 5.741 -9.032 -0.179 1.00 92.62 98 SER A N 1
ATOM 758 C CA . SER A 1 98 ? 5.222 -7.924 0.636 1.00 92.62 98 SER A CA 1
ATOM 759 C C . SER A 1 98 ? 3.838 -7.427 0.202 1.00 92.62 98 SER A C 1
ATOM 761 O O . SER A 1 98 ? 3.118 -6.843 1.002 1.00 92.62 98 SER A O 1
ATOM 763 N N . GLN A 1 99 ? 3.441 -7.618 -1.061 1.00 93.69 99 GLN A N 1
ATOM 764 C CA . GLN A 1 99 ? 2.105 -7.242 -1.522 1.00 93.69 99 GLN A CA 1
ATOM 765 C C . GLN A 1 99 ? 1.042 -8.106 -0.840 1.00 93.69 99 GLN A C 1
ATOM 767 O O . GLN A 1 99 ? -0.012 -7.600 -0.467 1.00 93.69 99 GLN A O 1
ATOM 772 N N . ILE A 1 100 ? 1.331 -9.395 -0.647 1.00 92.00 100 ILE A N 1
ATOM 773 C CA . ILE A 1 100 ? 0.450 -10.320 0.073 1.00 92.00 100 ILE A CA 1
ATOM 774 C C . ILE A 1 100 ? 0.345 -9.898 1.540 1.00 92.00 100 ILE A C 1
ATOM 776 O O . ILE A 1 100 ? -0.760 -9.777 2.061 1.00 92.00 100 ILE A O 1
ATOM 780 N N . GLU A 1 101 ? 1.480 -9.613 2.184 1.00 93.69 101 GLU A N 1
ATOM 781 C CA . GLU A 1 101 ? 1.512 -9.110 3.565 1.00 93.69 101 GLU A CA 1
ATOM 782 C C . GLU A 1 101 ? 0.694 -7.818 3.721 1.00 93.69 101 GLU A C 1
ATOM 784 O O . GLU A 1 101 ? -0.069 -7.681 4.676 1.00 93.69 101 GLU A O 1
ATOM 789 N N . LEU A 1 102 ? 0.777 -6.904 2.748 1.00 94.69 102 LEU A N 1
ATOM 790 C CA . LEU A 1 102 ? -0.008 -5.672 2.747 1.00 94.69 102 LEU A CA 1
ATOM 791 C C . LEU A 1 102 ? -1.515 -5.949 2.683 1.00 94.69 102 LEU A C 1
ATOM 793 O O . LEU A 1 102 ? -2.269 -5.351 3.445 1.00 94.69 102 LEU A O 1
ATOM 797 N N . PHE A 1 103 ? -1.966 -6.870 1.826 1.00 94.69 103 PHE A N 1
ATOM 798 C CA . PHE A 1 103 ? -3.386 -7.236 1.766 1.00 94.69 103 PHE A CA 1
ATOM 799 C C . PHE A 1 103 ? -3.885 -7.864 3.070 1.00 94.69 103 PHE A C 1
ATOM 801 O O . PHE A 1 103 ? -5.000 -7.564 3.482 1.00 94.69 103 PHE A O 1
ATOM 808 N N . VAL A 1 104 ? -3.062 -8.669 3.750 1.00 92.38 104 VAL A N 1
ATOM 809 C CA . VAL A 1 104 ? -3.407 -9.222 5.071 1.00 92.38 104 VAL A CA 1
ATOM 810 C C . VAL A 1 104 ? -3.583 -8.108 6.107 1.00 92.38 104 VAL A C 1
ATOM 812 O O . VAL A 1 104 ? -4.527 -8.143 6.896 1.00 92.38 104 VAL A O 1
ATOM 815 N N . LEU A 1 105 ? -2.708 -7.099 6.101 1.00 91.00 105 LEU A N 1
ATOM 816 C CA . LEU A 1 105 ? -2.825 -5.951 7.005 1.00 91.00 105 LEU A CA 1
ATOM 817 C C . LEU A 1 105 ? -4.072 -5.109 6.701 1.00 91.00 105 LEU A C 1
ATOM 819 O O . LEU A 1 105 ? -4.780 -4.724 7.628 1.00 91.00 105 LEU A O 1
ATOM 823 N N . LEU A 1 106 ? -4.377 -4.870 5.422 1.00 91.38 106 LEU A N 1
ATOM 824 C CA . LEU A 1 106 ? -5.576 -4.132 5.010 1.00 91.38 106 LEU A CA 1
ATOM 825 C C . LEU A 1 106 ? -6.872 -4.881 5.345 1.00 91.38 106 LEU A C 1
ATOM 827 O O . LEU A 1 106 ? -7.827 -4.258 5.801 1.00 91.38 106 LEU A O 1
ATOM 831 N N . ASP A 1 107 ? -6.909 -6.201 5.161 1.00 89.94 107 ASP A N 1
ATOM 832 C CA . ASP A 1 107 ? -8.059 -7.034 5.536 1.00 89.94 107 ASP A CA 1
ATOM 833 C C . ASP A 1 107 ? -8.305 -6.987 7.049 1.00 89.94 107 ASP A C 1
ATOM 835 O O . ASP A 1 107 ? -9.424 -6.748 7.508 1.00 89.94 107 ASP A O 1
ATOM 839 N N . ARG A 1 108 ? -7.228 -7.087 7.838 1.00 87.31 108 ARG A N 1
ATOM 840 C CA . ARG A 1 108 ? -7.292 -6.925 9.291 1.00 87.31 108 ARG A CA 1
ATOM 841 C C . ARG A 1 108 ? -7.827 -5.547 9.692 1.00 87.31 108 ARG A C 1
ATOM 843 O O . ARG A 1 108 ? -8.694 -5.472 10.556 1.00 87.31 108 ARG A O 1
ATOM 850 N N . MET A 1 109 ? -7.368 -4.476 9.047 1.00 86.12 109 MET A N 1
ATOM 851 C CA . MET A 1 109 ? -7.889 -3.122 9.280 1.00 86.12 109 MET A CA 1
ATOM 852 C C . MET A 1 109 ? -9.384 -3.008 8.932 1.00 86.12 109 MET A C 1
ATOM 854 O O . MET A 1 109 ? -10.136 -2.358 9.660 1.00 86.12 109 MET A O 1
ATOM 858 N N . GLY A 1 110 ? -9.832 -3.663 7.855 1.00 82.81 110 GLY A N 1
ATOM 859 C CA . GLY A 1 110 ? -11.249 -3.747 7.492 1.00 82.81 110 GLY A CA 1
ATOM 860 C C . GLY A 1 110 ? -12.084 -4.46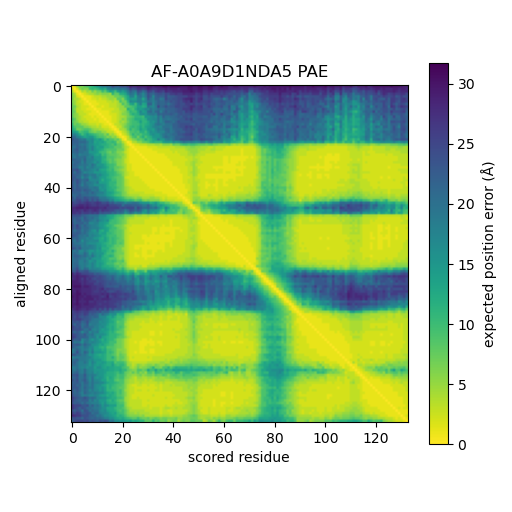9 8.554 1.00 82.81 110 GLY A C 1
ATOM 861 O O . GLY A 1 110 ? -13.148 -3.984 8.941 1.00 82.81 110 GLY A O 1
ATOM 862 N N . ALA A 1 111 ? -11.577 -5.580 9.098 1.00 72.88 111 ALA A N 1
ATOM 863 C CA . ALA A 1 111 ? -12.205 -6.295 10.212 1.00 72.88 111 ALA A CA 1
ATOM 864 C C . ALA A 1 111 ? -12.257 -5.462 11.510 1.00 72.88 111 ALA A C 1
ATOM 866 O O . ALA A 1 111 ? -13.171 -5.628 12.318 1.00 72.88 111 ALA A O 1
ATOM 867 N N . GLU A 1 112 ? -11.310 -4.541 11.695 1.00 74.81 112 GLU A N 1
ATOM 868 C CA . GLU A 1 112 ? -11.249 -3.594 12.818 1.00 74.81 112 GLU A CA 1
ATOM 869 C C . GLU A 1 112 ? -12.136 -2.340 12.602 1.00 74.81 112 GLU A C 1
ATOM 871 O O . GLU A 1 112 ? -12.176 -1.437 13.443 1.00 74.81 112 GLU A O 1
ATOM 876 N N . GLY A 1 113 ? -12.916 -2.302 11.512 1.00 67.44 113 GLY A N 1
ATOM 877 C CA . GLY A 1 113 ? -13.905 -1.259 11.225 1.00 67.44 113 GLY A CA 1
ATOM 878 C C . GLY A 1 113 ? -13.340 -0.018 10.532 1.00 67.44 113 GLY A C 1
ATOM 879 O O . GLY A 1 113 ? -14.040 0.990 10.430 1.00 67.44 113 GLY A O 1
ATOM 880 N N . THR A 1 114 ? -12.092 -0.074 10.058 1.00 76.88 114 THR A N 1
ATOM 881 C CA . THR A 1 114 ? -11.501 0.990 9.239 1.00 76.88 114 THR A CA 1
ATOM 882 C C . THR A 1 114 ? -12.023 0.893 7.808 1.00 76.88 114 THR A C 1
ATOM 884 O O . THR A 1 114 ? -12.022 -0.184 7.212 1.00 76.88 114 THR A O 1
ATOM 887 N N . ASP A 1 115 ? -12.430 2.023 7.223 1.00 80.31 115 ASP A N 1
ATOM 888 C CA . ASP A 1 115 ? -12.737 2.069 5.793 1.00 80.31 115 ASP A CA 1
ATOM 889 C C . ASP A 1 115 ? -11.443 1.942 4.980 1.00 80.31 115 ASP A C 1
ATOM 891 O O . ASP A 1 115 ? -10.632 2.865 4.887 1.00 80.31 115 ASP A O 1
ATOM 895 N N . VAL A 1 116 ? -11.245 0.752 4.419 1.00 88.00 116 VAL A N 1
ATOM 896 C CA . VAL A 1 116 ? -10.088 0.391 3.596 1.00 88.00 116 VAL A CA 1
ATOM 897 C C . VAL A 1 116 ? -10.441 0.258 2.116 1.00 88.00 116 VAL A C 1
ATOM 899 O O . VAL A 1 116 ? -9.591 -0.159 1.332 1.00 88.00 116 VAL A O 1
ATOM 902 N N . ALA A 1 117 ? -11.662 0.603 1.693 1.00 87.38 117 ALA A N 1
ATOM 903 C CA . ALA A 1 117 ? -12.118 0.344 0.326 1.00 87.38 117 ALA A CA 1
ATOM 904 C C . ALA A 1 117 ? -11.239 1.043 -0.728 1.00 87.38 117 ALA A C 1
ATOM 906 O O . ALA A 1 117 ? -10.836 0.429 -1.718 1.00 87.38 117 ALA A O 1
ATOM 907 N N . GLU A 1 118 ? -10.874 2.307 -0.493 1.00 86.31 118 GLU A N 1
ATOM 908 C CA . GLU A 1 118 ? -10.003 3.057 -1.406 1.00 86.31 118 GLU A CA 1
ATOM 909 C C . GLU A 1 118 ? -8.550 2.538 -1.397 1.00 86.31 118 GLU A C 1
ATOM 911 O O . GLU A 1 118 ? -7.888 2.510 -2.444 1.00 86.31 118 GLU A O 1
ATOM 916 N N . LEU A 1 119 ? -8.059 2.092 -0.233 1.00 91.12 119 LEU A N 1
ATOM 917 C CA . LEU A 1 119 ? -6.744 1.455 -0.101 1.00 91.12 119 LEU A CA 1
ATOM 918 C C . LEU A 1 119 ? -6.707 0.146 -0.897 1.00 91.12 119 LEU A C 1
ATOM 920 O O . LEU A 1 119 ? -5.787 -0.066 -1.683 1.00 91.12 119 LEU A O 1
ATOM 924 N N . LEU A 1 120 ? -7.739 -0.689 -0.765 1.00 92.81 120 LEU A N 1
ATOM 925 C CA . LEU A 1 120 ? -7.862 -1.956 -1.483 1.00 92.81 120 LEU A CA 1
ATOM 926 C C . LEU A 1 120 ? -7.987 -1.763 -2.999 1.00 92.81 120 LEU A C 1
ATOM 928 O O . LEU A 1 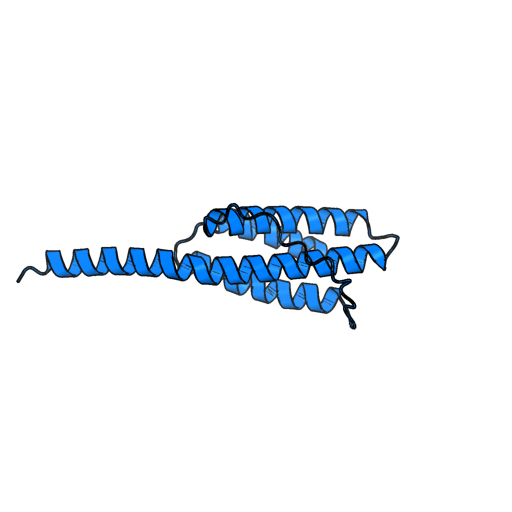120 ? -7.327 -2.489 -3.742 1.00 92.81 120 LEU A O 1
ATOM 932 N N . ASP A 1 121 ? -8.762 -0.787 -3.486 1.00 93.50 121 ASP A N 1
ATOM 933 C CA . ASP A 1 121 ? -8.828 -0.471 -4.927 1.00 93.50 121 ASP A CA 1
ATOM 934 C C . ASP A 1 121 ? -7.454 -0.030 -5.459 1.00 93.50 121 ASP A C 1
ATOM 936 O O . ASP A 1 121 ? -6.976 -0.531 -6.483 1.00 93.50 121 ASP A O 1
ATOM 940 N N . THR A 1 122 ? -6.771 0.855 -4.728 1.00 94.56 122 THR A N 1
ATOM 941 C CA . THR A 1 122 ? -5.433 1.338 -5.102 1.00 94.56 122 THR A CA 1
ATOM 942 C C . THR A 1 122 ? -4.416 0.190 -5.137 1.00 94.56 122 THR A C 1
ATOM 944 O O . THR A 1 122 ? -3.655 0.060 -6.101 1.00 94.56 122 THR A O 1
ATOM 947 N N . GLU A 1 123 ? -4.435 -0.687 -4.135 1.00 94.88 123 GLU A N 1
ATOM 948 C CA . GLU A 1 123 ? -3.516 -1.820 -4.028 1.00 94.88 123 GLU A CA 1
ATOM 949 C C . GLU A 1 123 ? -3.836 -2.963 -4.995 1.00 94.88 123 GLU A C 1
ATOM 951 O O . GLU A 1 123 ? -2.927 -3.622 -5.501 1.00 94.88 123 GLU A O 1
ATOM 956 N N . THR A 1 124 ? -5.102 -3.152 -5.362 1.00 93.62 124 THR A N 1
ATOM 957 C CA . THR A 1 124 ? -5.496 -4.103 -6.414 1.00 93.62 124 THR A CA 1
ATOM 958 C C . THR A 1 124 ? -4.950 -3.671 -7.774 1.00 93.62 124 THR A C 1
ATOM 960 O O . THR A 1 124 ? -4.430 -4.492 -8.533 1.00 93.62 124 THR A O 1
ATOM 963 N N . ARG A 1 125 ? -4.975 -2.365 -8.075 1.00 93.12 125 ARG A N 1
ATOM 964 C CA . ARG A 1 125 ? -4.335 -1.822 -9.287 1.00 93.12 125 ARG A CA 1
ATOM 965 C C . ARG A 1 125 ? -2.820 -2.003 -9.251 1.00 93.12 125 ARG A C 1
ATOM 967 O O . ARG A 1 125 ? -2.231 -2.371 -10.266 1.00 93.12 125 ARG A O 1
ATOM 974 N N . ALA A 1 126 ? -2.195 -1.784 -8.093 1.00 92.75 126 ALA A N 1
ATOM 975 C CA . ALA A 1 126 ? -0.765 -2.018 -7.909 1.00 92.75 126 ALA A CA 1
ATOM 976 C C . ALA A 1 126 ? -0.393 -3.491 -8.153 1.00 92.75 126 ALA A C 1
ATOM 978 O O . ALA A 1 126 ? 0.576 -3.761 -8.863 1.00 92.75 126 ALA A O 1
ATOM 979 N N . LEU A 1 127 ? -1.194 -4.436 -7.650 1.00 92.69 127 LEU A N 1
ATOM 980 C CA . LEU A 1 127 ? -1.026 -5.868 -7.906 1.00 92.69 127 LEU A CA 1
ATOM 981 C C . LEU A 1 127 ? -1.164 -6.206 -9.397 1.00 92.69 127 LEU A C 1
ATOM 983 O O . LEU A 1 127 ? -0.346 -6.955 -9.927 1.00 92.69 127 LEU A O 1
ATOM 987 N N . GLY A 1 128 ? -2.149 -5.627 -10.089 1.00 90.88 128 GLY A N 1
ATOM 988 C CA . GLY A 1 128 ? -2.319 -5.817 -11.533 1.00 90.88 128 GLY A CA 1
ATOM 989 C C . GLY A 1 128 ? -1.094 -5.372 -12.338 1.00 90.88 128 GLY A C 1
ATOM 990 O O . GLY A 1 128 ? -0.688 -6.056 -13.274 1.00 90.88 128 GLY A O 1
ATOM 991 N N . ILE A 1 129 ? -0.457 -4.266 -11.939 1.00 89.19 129 ILE A N 1
ATOM 992 C CA . ILE A 1 129 ? 0.795 -3.794 -12.549 1.00 89.19 129 ILE A CA 1
ATOM 993 C C . ILE A 1 129 ? 1.958 -4.726 -12.218 1.00 89.19 129 ILE A C 1
ATOM 995 O O . ILE A 1 129 ? 2.774 -5.009 -13.090 1.00 89.19 129 ILE A O 1
ATOM 999 N N . LEU A 1 130 ? 2.047 -5.199 -10.972 1.00 87.12 130 LEU A N 1
ATOM 1000 C CA . LEU A 1 130 ? 3.067 -6.170 -10.592 1.00 87.12 130 LEU A CA 1
ATOM 1001 C C . LEU A 1 130 ? 2.937 -7.434 -11.446 1.00 87.12 130 LEU A C 1
ATOM 1003 O O . LEU A 1 130 ? 3.938 -7.872 -11.986 1.00 87.12 130 LEU A O 1
ATOM 1007 N N . GLY A 1 131 ? 1.736 -7.967 -11.670 1.00 84.25 131 GLY A N 1
ATOM 1008 C CA . GLY A 1 131 ? 1.535 -9.192 -12.457 1.00 84.25 131 GLY A CA 1
ATOM 1009 C C . GLY A 1 131 ? 1.994 -9.141 -13.924 1.00 84.25 131 GLY A C 1
ATOM 1010 O O . GLY A 1 131 ? 2.082 -10.193 -14.552 1.00 84.25 131 GLY A O 1
ATOM 1011 N N . VAL A 1 132 ? 2.284 -7.955 -14.472 1.00 82.62 132 VAL A N 1
ATOM 1012 C CA . VAL A 1 132 ? 2.766 -7.763 -15.856 1.00 82.62 132 VAL A CA 1
ATOM 1013 C C . VAL A 1 132 ? 4.218 -7.272 -15.952 1.00 82.62 132 VAL A C 1
ATOM 1015 O O . VAL A 1 132 ? 4.712 -7.068 -17.062 1.00 82.62 132 VAL A O 1
ATOM 1018 N N . LEU A 1 133 ? 4.877 -7.041 -14.811 1.00 76.88 133 LEU A N 1
ATOM 1019 C CA . LEU A 1 133 ? 6.305 -6.711 -14.698 1.00 76.88 133 LEU A CA 1
ATOM 1020 C C . LEU A 1 133 ? 7.154 -7.984 -14.609 1.00 76.88 133 LEU A C 1
ATOM 1022 O O . LEU A 1 133 ? 8.275 -7.954 -15.166 1.00 76.88 133 LEU A O 1
#

Secondary structure (DSSP, 8-state):
--HHHHHHHHHHHHHHHHHHHHHHHHHHHHHHHHHHHHHHHHHHHH-TT-HHHHHHHHHHHHHHHHHHHHHHT--PPP----------S-HHHHHHHHHHHHHHHHHHHHHTT---HHHHHHHHHHHHHHTT-